Protein AF-A0A6A4Z793-F1 (afdb_monomer_lite)

Sequence (140 aa):
MQPTTPTNDPFVAIPATPRELNAVQHHKPLITRFRLVAAVLAICGVACVTVGAILFAQHQAKPDTKSIVSNIQQASALKVTFTALRSTMQLNGKSQATVYIVPRVSDLEEDAGSALTFDAILTQPGNDVTETYVLLNNRA

Structure (mmCIF, N/CA/C/O backbone):
data_AF-A0A6A4Z793-F1
#
_entry.id   AF-A0A6A4Z793-F1
#
loop_
_atom_site.group_PDB
_atom_site.id
_atom_site.type_symbol
_atom_site.label_atom_id
_atom_site.label_alt_id
_atom_site.label_comp_id
_atom_site.label_asym_id
_atom_site.label_entity_id
_atom_site.label_seq_id
_atom_site.pdbx_PDB_ins_code
_atom_site.Cartn_x
_ato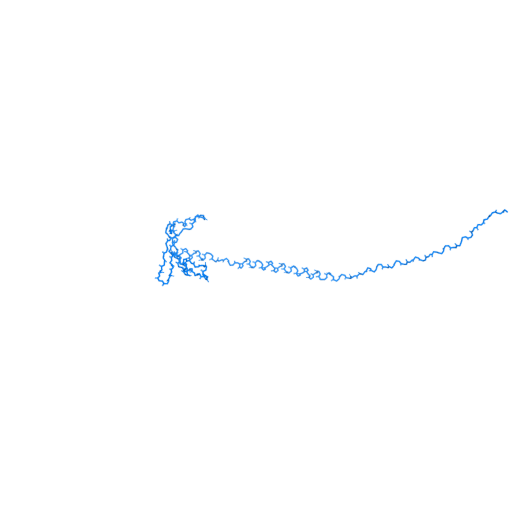m_site.Cartn_y
_atom_site.Cartn_z
_atom_site.occupancy
_atom_site.B_iso_or_equiv
_atom_site.auth_seq_id
_atom_site.auth_comp_id
_atom_site.auth_asym_id
_atom_site.auth_atom_id
_atom_site.pdbx_PDB_model_num
ATOM 1 N N . MET A 1 1 ? 32.002 50.263 -125.626 1.00 39.66 1 MET A N 1
ATOM 2 C CA . MET A 1 1 ? 31.728 48.864 -125.226 1.00 39.66 1 MET A CA 1
ATOM 3 C C . MET A 1 1 ? 32.754 48.534 -124.139 1.00 39.66 1 MET A C 1
ATOM 5 O O . MET A 1 1 ? 33.913 48.407 -124.489 1.00 39.66 1 MET A O 1
ATOM 9 N N . GLN A 1 2 ? 32.515 48.848 -122.857 1.00 42.47 2 GLN A N 1
ATOM 10 C CA . GLN A 1 2 ? 31.688 48.148 -121.843 1.00 42.47 2 GLN A CA 1
ATOM 11 C C . GLN A 1 2 ? 32.270 46.777 -121.443 1.00 42.47 2 GLN A C 1
ATOM 13 O O . GLN A 1 2 ? 32.615 46.039 -122.361 1.00 42.47 2 GLN A O 1
ATOM 18 N N . PRO A 1 3 ? 32.175 46.314 -120.175 1.00 48.62 3 PRO A N 1
ATOM 19 C CA . PRO A 1 3 ? 32.367 46.895 -118.824 1.00 48.62 3 PRO A CA 1
ATOM 20 C C . PRO A 1 3 ? 33.542 46.157 -118.107 1.00 48.62 3 PRO A C 1
ATOM 22 O O . PRO A 1 3 ? 34.161 45.295 -118.710 1.00 48.62 3 PRO A O 1
ATOM 25 N N . THR A 1 4 ? 34.023 46.492 -116.908 1.00 51.78 4 THR A N 1
ATOM 26 C CA . THR A 1 4 ? 33.578 46.101 -115.541 1.00 51.78 4 THR A CA 1
ATOM 27 C C . THR A 1 4 ? 34.736 46.552 -114.615 1.00 51.78 4 THR A C 1
ATOM 29 O O . THR A 1 4 ? 35.873 46.626 -115.068 1.00 51.78 4 THR A O 1
ATOM 32 N N . THR A 1 5 ? 34.590 46.935 -113.351 1.00 56.88 5 THR A N 1
ATOM 33 C CA . THR A 1 5 ? 34.182 46.119 -112.196 1.00 56.88 5 THR A CA 1
ATOM 34 C C . THR A 1 5 ? 34.190 47.071 -110.983 1.00 56.88 5 THR A C 1
ATOM 36 O O . THR A 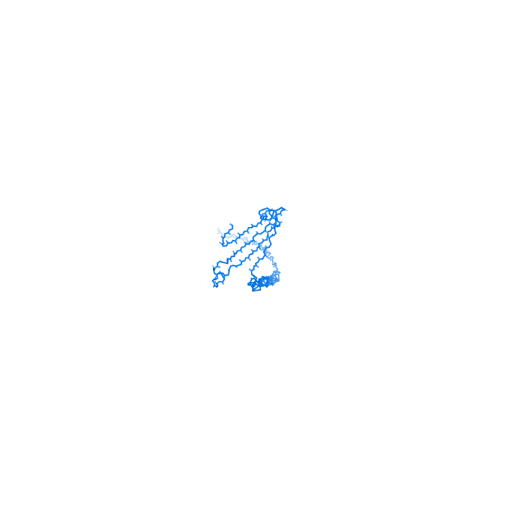1 5 ? 35.100 47.897 -110.899 1.00 56.88 5 THR A O 1
ATOM 39 N N . PRO A 1 6 ? 33.223 47.006 -110.052 1.00 56.97 6 PRO A N 1
ATOM 40 C CA . PRO A 1 6 ? 33.219 47.856 -108.861 1.00 56.97 6 PRO A CA 1
ATOM 41 C C . PRO A 1 6 ? 34.373 47.486 -107.916 1.00 56.97 6 PRO A C 1
ATOM 43 O O . PRO A 1 6 ? 34.493 46.335 -107.494 1.00 56.97 6 PRO A O 1
ATOM 46 N N . THR A 1 7 ? 35.219 48.462 -107.579 1.00 55.06 7 THR A N 1
ATOM 47 C CA . THR A 1 7 ? 36.200 48.346 -106.492 1.00 55.06 7 THR A CA 1
ATOM 48 C C . THR A 1 7 ? 35.433 48.332 -105.176 1.00 55.06 7 THR A C 1
ATOM 50 O O . THR A 1 7 ? 34.942 49.361 -104.725 1.00 55.06 7 THR A O 1
ATOM 53 N N . ASN A 1 8 ? 35.275 47.136 -104.610 1.00 62.38 8 ASN A N 1
ATOM 54 C CA . ASN A 1 8 ? 34.730 46.928 -103.274 1.00 62.38 8 ASN A CA 1
ATOM 55 C C . ASN A 1 8 ? 35.657 47.581 -102.242 1.00 62.38 8 ASN A C 1
ATOM 57 O O . ASN A 1 8 ? 36.818 47.185 -102.120 1.00 62.38 8 ASN A O 1
ATOM 61 N N . ASP A 1 9 ? 35.133 48.554 -101.499 1.00 63.03 9 ASP A N 1
ATOM 62 C CA . ASP A 1 9 ? 35.788 49.096 -100.312 1.00 63.03 9 ASP A CA 1
ATOM 63 C C . ASP A 1 9 ? 36.050 47.973 -99.291 1.00 63.03 9 ASP A C 1
ATOM 65 O O . ASP A 1 9 ? 35.220 47.067 -99.131 1.00 63.03 9 ASP A O 1
ATOM 69 N N . PRO A 1 10 ? 37.201 47.987 -98.595 1.00 65.69 10 PRO A N 1
ATOM 70 C CA . PRO A 1 10 ? 37.542 46.940 -97.648 1.00 65.69 10 PRO A CA 1
ATOM 71 C C . PRO A 1 10 ? 36.546 46.926 -96.485 1.00 65.69 10 PRO A C 1
ATOM 73 O O . PRO A 1 10 ? 36.369 47.914 -95.773 1.00 65.69 10 PRO A O 1
ATOM 76 N N . PHE A 1 11 ? 35.924 45.765 -96.274 1.00 57.72 11 PHE A N 1
ATOM 77 C CA . PHE A 1 11 ? 35.137 45.447 -95.089 1.00 57.72 11 PHE A CA 1
ATOM 78 C C . PHE A 1 11 ? 36.001 45.656 -93.836 1.00 57.72 11 PHE A C 1
ATOM 80 O O . PHE A 1 11 ? 36.879 44.851 -93.521 1.00 57.72 11 PHE A O 1
ATOM 87 N N . VAL A 1 12 ? 35.767 46.761 -93.126 1.00 59.91 12 VAL A N 1
ATOM 88 C CA . VAL A 1 12 ? 36.373 47.023 -91.820 1.00 59.91 12 VAL A CA 1
ATOM 89 C C . VAL A 1 12 ? 35.658 46.136 -90.807 1.00 59.91 12 VAL A C 1
ATOM 91 O O . VAL A 1 12 ? 34.533 46.414 -90.393 1.00 59.91 12 VAL A O 1
ATOM 94 N N . ALA A 1 13 ? 36.308 45.036 -90.431 1.00 60.97 13 ALA A N 1
ATOM 95 C CA . ALA A 1 13 ? 35.844 44.181 -89.352 1.00 60.97 13 ALA A CA 1
ATOM 96 C C . ALA A 1 13 ? 35.790 44.995 -88.048 1.00 60.97 13 ALA A C 1
ATOM 98 O O . ALA A 1 13 ? 36.805 45.496 -87.563 1.00 60.97 13 ALA A O 1
ATOM 99 N N . ILE A 1 14 ? 34.588 45.135 -87.493 1.00 60.88 14 ILE A N 1
ATOM 100 C CA . ILE A 1 14 ? 34.357 45.734 -86.178 1.00 60.88 14 ILE A CA 1
ATOM 101 C C . ILE A 1 14 ? 35.079 44.857 -85.137 1.00 60.88 14 ILE A C 1
ATOM 103 O O . ILE A 1 14 ? 34.911 43.633 -85.173 1.00 60.88 14 ILE A O 1
ATOM 107 N N . PRO A 1 15 ? 35.892 45.428 -84.226 1.00 67.44 15 PRO A N 1
ATOM 108 C CA . PRO A 1 15 ? 36.623 44.645 -83.238 1.00 67.44 15 PRO A CA 1
ATOM 109 C C . PRO A 1 15 ? 35.647 43.882 -82.342 1.00 67.44 15 PRO A C 1
ATOM 111 O O . PRO A 1 15 ? 34.715 44.456 -81.777 1.00 67.44 15 PRO A O 1
ATOM 114 N N . ALA A 1 16 ? 35.870 42.573 -82.217 1.00 57.50 16 ALA A N 1
ATOM 115 C CA . ALA A 1 16 ? 35.118 41.719 -81.314 1.00 57.50 16 ALA A CA 1
ATOM 116 C C . ALA A 1 16 ? 35.246 42.261 -79.883 1.00 57.50 16 ALA A C 1
ATOM 118 O O . ALA A 1 16 ? 36.338 42.293 -79.315 1.00 57.50 16 ALA A O 1
ATOM 119 N N . THR A 1 17 ? 34.126 42.691 -79.304 1.00 58.38 17 THR A N 1
ATOM 120 C CA . THR A 1 17 ? 34.024 43.021 -77.881 1.00 58.38 17 THR A CA 1
ATOM 121 C C . THR A 1 17 ? 34.552 41.843 -77.056 1.00 58.38 17 THR A C 1
ATOM 123 O O . THR A 1 17 ? 34.037 40.728 -77.224 1.00 58.38 17 THR A O 1
ATOM 126 N N . PRO A 1 18 ? 35.548 42.041 -76.172 1.00 54.38 18 PRO A N 1
ATOM 127 C CA . PRO A 1 18 ? 35.958 40.996 -75.255 1.00 54.38 18 PRO A CA 1
ATOM 128 C C . PRO A 1 18 ? 34.762 40.662 -74.366 1.00 54.38 18 PRO A C 1
ATOM 130 O O . PRO A 1 18 ? 34.146 41.549 -73.777 1.00 54.38 18 PRO A O 1
ATOM 133 N N . ARG A 1 19 ? 34.403 39.376 -74.305 1.00 48.78 19 ARG A N 1
ATOM 134 C CA . ARG A 1 19 ? 33.480 38.863 -73.294 1.00 48.78 19 ARG A CA 1
ATOM 135 C C . ARG A 1 19 ? 34.085 39.202 -71.939 1.00 48.78 19 ARG A C 1
ATOM 137 O O . ARG A 1 19 ? 35.063 38.568 -71.549 1.00 48.78 19 ARG A O 1
ATOM 144 N N . GLU A 1 20 ? 33.513 40.196 -71.265 1.00 48.84 20 GLU A N 1
ATOM 145 C CA . GLU A 1 20 ? 33.741 40.433 -69.846 1.00 48.84 20 GLU A CA 1
ATOM 146 C C . GLU A 1 20 ? 33.613 39.084 -69.141 1.00 48.84 20 GLU A C 1
ATOM 148 O O . GLU A 1 20 ? 32.587 38.395 -69.203 1.00 48.84 20 GLU A O 1
ATOM 153 N N . LEU A 1 21 ? 34.753 38.675 -68.595 1.00 50.31 21 LEU A N 1
ATOM 154 C CA . LEU A 1 21 ? 34.946 37.515 -67.758 1.00 50.31 21 LEU A CA 1
ATOM 155 C C . LEU A 1 21 ? 33.768 37.445 -66.787 1.00 50.31 21 LEU A C 1
ATOM 157 O O . LEU A 1 21 ? 33.563 38.360 -65.992 1.00 50.31 21 LEU A O 1
ATOM 161 N N . ASN A 1 22 ? 33.032 36.332 -66.796 1.00 49.53 22 ASN A N 1
ATOM 162 C CA . ASN A 1 22 ? 32.339 35.912 -65.590 1.00 49.53 22 ASN A CA 1
ATOM 163 C C . ASN A 1 22 ? 33.387 35.956 -64.476 1.00 49.53 22 ASN A C 1
ATOM 165 O O . ASN A 1 22 ? 34.294 35.121 -64.449 1.00 49.53 22 ASN A O 1
ATOM 169 N N . ALA A 1 23 ? 33.298 36.954 -63.600 1.00 52.06 23 ALA A N 1
ATOM 170 C CA . ALA A 1 23 ? 34.018 36.966 -62.348 1.00 52.06 23 ALA A CA 1
ATOM 171 C C . ALA A 1 23 ? 33.447 35.801 -61.538 1.00 52.06 23 ALA A C 1
ATOM 173 O O . ALA A 1 23 ? 32.526 35.953 -60.740 1.00 52.06 23 ALA A O 1
ATOM 174 N N . VAL A 1 24 ? 33.952 34.594 -61.803 1.00 52.09 24 VAL A N 1
ATOM 175 C CA . VAL A 1 24 ? 33.769 33.457 -60.919 1.00 52.09 24 VAL A CA 1
ATOM 176 C C . VAL A 1 24 ? 34.509 33.853 -59.660 1.00 52.09 24 VAL A C 1
ATOM 178 O O . VAL A 1 24 ? 35.729 33.729 -59.555 1.00 52.09 24 VAL A O 1
ATOM 181 N N . GLN A 1 25 ? 33.747 34.402 -58.727 1.00 52.66 25 GLN A N 1
ATOM 182 C CA . GLN A 1 25 ? 34.160 34.694 -57.375 1.00 52.66 25 GLN A CA 1
ATOM 183 C C . GLN A 1 25 ? 34.585 33.360 -56.757 1.00 52.66 25 GLN A C 1
ATOM 185 O O . GLN A 1 25 ? 33.775 32.593 -56.240 1.00 52.66 25 GLN A O 1
ATOM 190 N N . HIS A 1 26 ? 35.869 33.026 -56.887 1.00 45.84 26 HIS A N 1
ATOM 191 C CA . HIS A 1 26 ? 36.463 31.861 -56.252 1.00 45.84 26 HIS A CA 1
ATOM 192 C C . HIS A 1 26 ? 36.596 32.182 -54.763 1.00 45.84 26 HIS A C 1
ATOM 194 O O . HIS A 1 26 ? 37.657 32.553 -54.260 1.00 45.84 26 HIS A O 1
ATOM 200 N N . HIS A 1 27 ? 35.487 32.069 -54.033 1.00 49.97 27 HIS A N 1
ATOM 201 C CA . HIS A 1 27 ? 35.553 31.959 -52.58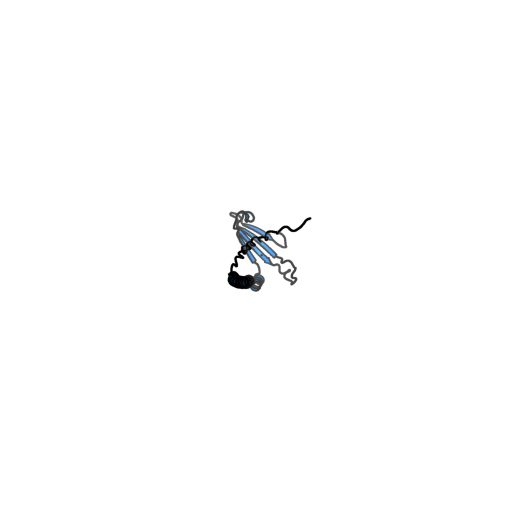9 1.00 49.97 27 HIS A CA 1
ATOM 202 C C . HIS A 1 27 ? 36.304 30.666 -52.273 1.00 49.97 27 HIS A C 1
ATOM 204 O O . HIS A 1 27 ? 35.769 29.565 -52.391 1.00 49.97 27 HIS A O 1
ATOM 210 N N . LYS A 1 28 ? 37.581 30.810 -51.899 1.00 53.16 28 LYS A N 1
ATOM 211 C CA . LYS A 1 28 ? 38.385 29.746 -51.290 1.00 53.16 28 LYS A CA 1
ATOM 212 C C . LYS A 1 28 ? 37.520 29.030 -50.242 1.00 53.16 28 LYS A C 1
ATOM 214 O O . LYS A 1 28 ? 37.018 29.704 -49.339 1.00 53.16 28 LYS A O 1
ATOM 219 N N . PRO A 1 29 ? 37.341 27.699 -50.305 1.00 52.12 29 PRO A N 1
ATOM 220 C CA . PRO A 1 29 ? 36.493 27.014 -49.348 1.00 52.12 29 PRO A CA 1
ATOM 221 C C . PRO A 1 29 ? 37.225 26.937 -48.004 1.00 52.12 29 PRO A C 1
ATOM 223 O O . PRO A 1 29 ? 37.950 25.990 -47.720 1.00 52.12 29 PRO A O 1
ATOM 226 N N . LEU A 1 30 ? 36.989 27.916 -47.129 1.00 56.44 30 LEU A N 1
ATOM 227 C CA . LEU A 1 30 ? 37.341 27.853 -45.700 1.00 56.44 30 LEU A CA 1
ATOM 228 C C . LEU A 1 30 ? 36.529 26.770 -44.943 1.00 56.44 30 LEU A C 1
ATOM 230 O O . LEU A 1 30 ? 36.723 26.534 -43.754 1.00 56.44 30 LEU A O 1
ATOM 234 N N . ILE A 1 31 ? 35.636 26.078 -45.656 1.00 57.72 31 ILE A N 1
ATOM 235 C CA . ILE A 1 31 ? 34.610 25.153 -45.168 1.00 57.72 31 ILE A CA 1
ATOM 236 C C . ILE A 1 31 ? 35.191 23.778 -44.781 1.00 57.72 31 ILE A C 1
ATOM 238 O O . ILE A 1 31 ? 34.551 23.018 -44.062 1.00 57.72 31 ILE A O 1
ATOM 242 N N . THR A 1 32 ? 36.408 23.429 -45.207 1.00 63.44 32 THR A N 1
ATOM 243 C CA . THR A 1 32 ? 37.005 22.107 -44.925 1.00 63.44 32 THR A CA 1
ATOM 244 C C . THR A 1 32 ? 37.414 21.936 -43.466 1.00 63.44 32 THR A C 1
ATOM 246 O O . THR A 1 32 ? 37.134 20.898 -42.872 1.00 63.44 32 THR A O 1
ATOM 249 N N . ARG A 1 33 ? 38.012 22.962 -42.849 1.00 67.81 33 ARG A N 1
ATOM 250 C CA . ARG A 1 33 ? 38.425 22.900 -41.435 1.00 67.81 33 ARG A CA 1
ATOM 251 C C . ARG A 1 33 ? 37.227 22.946 -40.492 1.00 67.81 33 ARG A C 1
ATOM 253 O O . ARG A 1 33 ? 37.183 22.193 -39.526 1.00 67.81 33 ARG A O 1
ATOM 260 N N . PHE A 1 34 ? 36.226 23.763 -40.818 1.00 75.06 34 PHE A N 1
ATOM 261 C CA . PHE A 1 34 ? 34.994 23.856 -40.035 1.00 75.06 34 PHE A CA 1
ATOM 262 C C . PHE A 1 34 ? 34.181 22.556 -40.092 1.00 75.06 34 PHE A C 1
ATOM 264 O O . PHE A 1 34 ? 33.672 22.100 -39.073 1.00 75.06 34 PHE A O 1
ATOM 271 N N . ARG A 1 35 ? 34.130 21.901 -41.261 1.00 75.75 35 ARG A N 1
ATOM 272 C CA . ARG A 1 35 ? 33.520 20.571 -41.414 1.00 75.75 35 ARG A CA 1
ATOM 273 C C . ARG A 1 35 ? 34.239 19.491 -40.615 1.00 75.75 35 ARG A C 1
ATOM 275 O O . ARG A 1 35 ? 33.576 18.628 -40.055 1.00 75.75 35 ARG A O 1
ATOM 282 N N . LEU A 1 36 ? 35.567 19.551 -40.531 1.00 82.00 36 LEU A N 1
ATOM 283 C CA . LEU A 1 36 ? 36.353 18.582 -39.768 1.00 82.00 36 LEU A CA 1
ATOM 284 C C . LEU A 1 36 ? 36.129 18.746 -38.257 1.00 82.00 36 LEU A C 1
ATOM 286 O O . LEU A 1 36 ? 35.884 17.763 -37.567 1.00 82.00 36 LEU A O 1
ATOM 290 N N . VAL A 1 37 ? 36.102 19.986 -37.757 1.00 83.38 37 VAL A N 1
ATOM 291 C CA . VAL A 1 37 ? 35.764 20.276 -36.351 1.00 83.38 37 VAL A CA 1
ATOM 292 C C . VAL A 1 37 ? 34.327 19.860 -36.027 1.00 83.38 37 VAL A C 1
ATOM 294 O O . VAL A 1 37 ? 34.091 19.219 -35.006 1.00 83.38 37 VAL A O 1
ATOM 297 N N . ALA A 1 38 ? 33.372 20.156 -36.914 1.00 82.75 38 ALA A N 1
ATOM 298 C CA . ALA A 1 38 ? 31.982 19.741 -36.742 1.00 82.75 38 ALA A CA 1
ATOM 299 C C . ALA A 1 38 ? 31.830 18.210 -36.726 1.00 82.75 38 ALA A C 1
ATOM 301 O O . ALA A 1 38 ? 31.077 17.683 -35.912 1.00 82.75 38 ALA A O 1
ATOM 302 N N . ALA A 1 39 ? 32.578 17.488 -37.568 1.00 83.12 39 ALA A N 1
ATOM 303 C CA . ALA A 1 39 ? 32.580 16.027 -37.574 1.00 83.12 39 ALA A CA 1
ATOM 304 C C . ALA A 1 39 ? 33.143 15.445 -36.267 1.00 83.12 39 ALA A C 1
ATOM 306 O O . ALA A 1 39 ? 32.551 14.531 -35.698 1.00 83.12 39 ALA A O 1
ATOM 307 N N . VAL A 1 40 ? 34.242 16.004 -35.750 1.00 89.12 40 VAL A N 1
ATOM 308 C CA . VAL A 1 40 ? 34.831 15.571 -34.470 1.00 89.12 40 VAL A CA 1
ATOM 309 C C . VAL A 1 40 ? 33.874 15.831 -33.304 1.00 89.12 40 VAL A C 1
ATOM 311 O O . VAL A 1 40 ? 33.678 14.950 -32.467 1.00 89.12 40 VAL A O 1
ATOM 314 N N . LEU A 1 41 ? 33.227 17.000 -33.266 1.00 87.69 41 LEU A N 1
ATOM 315 C CA . LEU A 1 41 ? 32.229 17.323 -32.242 1.00 87.69 41 LEU A CA 1
ATOM 316 C C . LEU A 1 41 ? 31.001 16.416 -32.323 1.00 87.69 41 LEU A C 1
ATOM 318 O O . LEU A 1 41 ? 30.503 15.988 -31.286 1.00 87.69 41 LEU A O 1
ATOM 322 N N . ALA A 1 42 ? 30.540 16.080 -33.529 1.00 88.81 42 ALA A N 1
ATOM 323 C CA . ALA A 1 42 ? 29.429 15.154 -33.713 1.00 88.81 42 ALA A CA 1
ATOM 324 C C . ALA A 1 42 ? 29.770 13.751 -33.184 1.00 88.81 42 ALA A C 1
ATOM 326 O O . ALA A 1 42 ? 28.977 13.167 -32.450 1.00 88.81 42 ALA A O 1
ATOM 327 N N . ILE A 1 43 ? 30.966 13.234 -33.484 1.00 90.19 43 ILE A N 1
ATOM 328 C CA . ILE A 1 43 ? 31.423 11.922 -32.993 1.00 90.19 43 ILE A CA 1
ATOM 329 C C . ILE A 1 43 ? 31.559 11.928 -31.464 1.00 90.19 43 ILE A C 1
ATOM 331 O O . ILE A 1 43 ? 31.096 11.001 -30.801 1.00 90.19 43 ILE A O 1
ATOM 335 N N . CYS A 1 44 ? 32.141 12.988 -30.899 1.00 90.62 44 CYS A N 1
ATOM 336 C CA . CYS A 1 44 ? 32.259 13.155 -29.451 1.00 90.62 44 CYS A CA 1
ATOM 337 C C . CYS A 1 44 ? 30.878 13.223 -28.779 1.00 90.62 44 CYS A C 1
ATOM 339 O O . CYS A 1 44 ? 30.631 12.534 -27.794 1.00 90.62 44 CYS A O 1
ATOM 341 N N . GLY A 1 45 ? 29.944 13.982 -29.358 1.00 89.50 45 GLY A N 1
ATOM 342 C CA . GLY A 1 45 ? 28.568 14.073 -28.878 1.00 89.50 45 GLY A CA 1
ATOM 343 C C . GLY A 1 45 ? 27.866 12.716 -28.862 1.00 89.50 45 GLY A C 1
ATOM 344 O O . GLY A 1 45 ? 27.268 12.353 -27.852 1.00 89.50 45 GLY A O 1
ATOM 345 N N . VAL A 1 46 ? 27.998 11.928 -29.935 1.00 91.12 46 VAL A N 1
ATOM 346 C CA . VAL A 1 46 ? 27.435 10.570 -29.997 1.00 91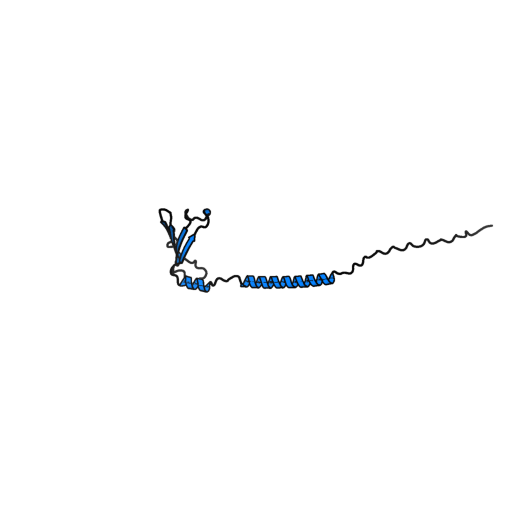.12 46 VAL A CA 1
ATOM 347 C C . VAL A 1 46 ? 28.045 9.675 -28.917 1.00 91.12 46 VAL A C 1
ATOM 349 O O . VAL A 1 46 ? 27.300 8.992 -28.222 1.00 91.12 46 VAL A O 1
ATOM 352 N N . ALA A 1 47 ? 29.365 9.716 -28.715 1.00 91.06 47 ALA A N 1
ATOM 353 C CA . ALA A 1 47 ? 30.034 8.929 -27.678 1.00 91.06 47 ALA A CA 1
ATOM 354 C C . ALA A 1 47 ? 29.583 9.311 -26.254 1.00 91.06 47 ALA A C 1
ATOM 356 O O . ALA A 1 47 ? 29.336 8.444 -25.420 1.00 91.06 47 ALA A O 1
ATOM 357 N N . CYS A 1 48 ? 29.421 10.604 -25.970 1.00 89.81 48 CYS A N 1
ATOM 358 C CA . CYS A 1 48 ? 28.941 11.066 -24.668 1.00 89.81 48 CYS A CA 1
ATOM 359 C C . CYS A 1 48 ? 27.487 10.650 -24.409 1.00 89.81 48 CYS A C 1
ATOM 361 O O . CYS A 1 48 ? 27.156 10.233 -23.299 1.00 89.81 48 CYS A O 1
ATOM 363 N N . VAL A 1 49 ? 26.621 10.723 -25.426 1.00 90.56 49 VAL A N 1
ATOM 364 C CA . VAL A 1 49 ? 25.217 10.302 -25.310 1.00 90.56 49 VAL A CA 1
ATOM 365 C C . VAL A 1 49 ? 25.110 8.791 -25.114 1.00 90.56 49 VAL A C 1
ATOM 367 O O . VAL A 1 49 ? 24.324 8.352 -24.279 1.00 90.56 49 VAL A O 1
ATOM 370 N N . THR A 1 50 ? 25.908 7.984 -25.820 1.00 86.69 50 THR A N 1
ATOM 371 C CA . THR A 1 50 ? 25.874 6.521 -25.664 1.00 86.69 50 THR A CA 1
ATOM 372 C C . THR A 1 50 ? 26.382 6.082 -24.296 1.00 86.69 50 THR A C 1
ATOM 374 O O . THR A 1 50 ? 25.714 5.292 -23.633 1.00 86.69 50 THR A O 1
ATOM 377 N N . VAL A 1 51 ? 27.505 6.630 -23.821 1.00 87.31 51 VAL A N 1
ATOM 378 C CA . VAL A 1 51 ? 28.026 6.331 -22.476 1.00 87.31 51 VAL A CA 1
ATOM 379 C C . VAL A 1 51 ? 27.054 6.814 -21.399 1.00 87.31 51 VAL A C 1
ATOM 381 O O . VAL A 1 51 ? 26.746 6.062 -20.476 1.00 87.31 51 VAL A O 1
ATOM 384 N N . GLY A 1 52 ? 26.506 8.024 -21.541 1.00 83.44 52 GLY A N 1
ATOM 385 C CA . GLY A 1 52 ? 25.493 8.555 -20.631 1.00 83.44 52 GLY A CA 1
ATOM 386 C C . GLY A 1 52 ? 24.237 7.683 -20.574 1.00 83.44 52 GLY A C 1
ATOM 387 O O . GLY A 1 52 ? 23.751 7.389 -19.485 1.00 83.44 52 GLY A O 1
ATOM 388 N N . ALA A 1 53 ? 23.751 7.200 -21.720 1.00 83.06 53 ALA A N 1
ATOM 389 C CA . ALA A 1 53 ? 22.599 6.303 -21.792 1.00 83.06 53 ALA A CA 1
ATOM 390 C C . ALA A 1 53 ? 22.880 4.935 -21.152 1.00 83.06 53 ALA A C 1
ATOM 392 O O . ALA A 1 53 ? 22.025 4.413 -20.439 1.00 83.06 53 ALA A O 1
ATOM 393 N N . ILE A 1 54 ? 24.075 4.369 -21.357 1.00 82.31 54 ILE A N 1
ATOM 394 C CA . ILE A 1 54 ? 24.481 3.102 -20.732 1.00 82.31 54 ILE A CA 1
ATOM 395 C C . ILE A 1 54 ? 24.542 3.259 -19.214 1.00 82.31 54 ILE A C 1
ATOM 397 O O . ILE A 1 54 ? 23.958 2.451 -18.497 1.00 82.31 54 ILE A O 1
ATOM 401 N N . LEU A 1 55 ? 25.196 4.311 -18.717 1.00 81.31 55 LEU A N 1
ATOM 402 C CA . LEU A 1 55 ? 25.281 4.570 -17.281 1.00 81.31 55 LEU A CA 1
ATOM 403 C C . LEU A 1 55 ? 23.899 4.838 -16.684 1.00 81.31 55 LEU A C 1
ATOM 405 O O . LEU A 1 55 ? 23.574 4.276 -15.646 1.00 81.31 55 LEU A O 1
ATOM 409 N N . PHE A 1 56 ? 23.044 5.612 -17.353 1.00 77.31 56 PHE A N 1
ATOM 410 C CA . PHE A 1 56 ? 21.675 5.847 -16.894 1.00 77.31 56 PHE A CA 1
ATOM 411 C C . PHE A 1 56 ? 20.842 4.556 -16.862 1.00 77.31 56 PHE A C 1
ATOM 413 O O . PHE A 1 56 ? 20.103 4.317 -15.910 1.00 77.31 56 PHE A O 1
ATOM 420 N N . ALA A 1 57 ? 21.000 3.680 -17.858 1.00 70.44 57 ALA A N 1
ATOM 421 C CA . ALA A 1 57 ? 20.350 2.372 -17.880 1.00 70.44 57 ALA A CA 1
ATOM 422 C C . ALA A 1 57 ? 20.879 1.425 -16.785 1.00 70.44 57 ALA A C 1
ATOM 424 O O . ALA A 1 57 ? 20.111 0.634 -16.244 1.00 70.44 57 ALA A O 1
ATOM 425 N N . GLN A 1 58 ? 22.167 1.509 -16.436 1.00 66.38 58 GLN A N 1
ATOM 426 C CA . GLN A 1 58 ? 22.795 0.709 -15.374 1.00 66.38 58 GLN A CA 1
ATOM 427 C C . GLN A 1 58 ? 22.467 1.239 -13.967 1.00 66.38 58 GLN A C 1
ATOM 429 O O . GLN A 1 58 ? 22.337 0.455 -13.031 1.00 66.38 58 GLN A O 1
ATOM 434 N N . HIS A 1 59 ? 22.305 2.558 -13.823 1.00 59.12 59 HIS A N 1
ATOM 435 C CA . HIS A 1 59 ? 21.924 3.242 -12.584 1.00 59.12 59 HIS A CA 1
ATOM 436 C C . HIS A 1 59 ? 20.415 3.313 -12.356 1.00 59.12 59 HIS A C 1
ATOM 438 O O . HIS A 1 59 ? 19.987 3.874 -11.345 1.00 59.12 59 HIS A O 1
ATOM 444 N N . GLN A 1 60 ? 19.597 2.719 -13.232 1.00 53.47 60 GLN A N 1
ATOM 445 C CA . GLN A 1 60 ? 18.257 2.327 -12.824 1.00 53.47 60 GLN A CA 1
ATOM 446 C C . GLN A 1 60 ? 18.434 1.310 -11.707 1.00 53.47 60 GLN A C 1
ATOM 448 O O . GLN A 1 60 ? 18.719 0.141 -11.962 1.00 53.47 60 GLN A O 1
ATOM 453 N N . ALA A 1 61 ? 18.375 1.808 -10.471 1.00 55.59 61 ALA A N 1
ATOM 454 C CA . ALA A 1 61 ? 18.454 1.025 -9.264 1.00 55.59 61 ALA A CA 1
ATOM 455 C C . ALA A 1 61 ? 17.485 -0.136 -9.438 1.00 55.59 61 ALA A C 1
ATOM 457 O O . ALA A 1 61 ? 16.273 0.041 -9.344 1.00 55.59 61 ALA A O 1
ATOM 458 N N . LYS A 1 62 ? 18.015 -1.323 -9.743 1.00 53.41 62 LYS A N 1
ATOM 459 C CA . LYS A 1 62 ? 17.285 -2.545 -9.466 1.00 53.41 62 LYS A CA 1
ATOM 460 C C . LYS A 1 62 ? 17.051 -2.445 -7.965 1.00 53.41 62 LYS A C 1
ATOM 462 O O . LYS A 1 62 ? 18.051 -2.441 -7.239 1.00 53.41 62 LYS A O 1
ATOM 467 N N . PRO A 1 63 ? 15.804 -2.261 -7.488 1.00 53.59 63 PRO A N 1
ATOM 468 C CA . PRO A 1 63 ? 15.574 -2.430 -6.069 1.00 53.59 63 PRO A CA 1
ATOM 469 C C . PRO A 1 63 ? 16.163 -3.797 -5.733 1.00 53.59 63 PRO A C 1
ATOM 471 O O . PRO A 1 63 ? 16.091 -4.719 -6.550 1.00 53.59 63 PRO A O 1
ATOM 474 N N . ASP A 1 64 ? 16.852 -3.900 -4.607 1.00 51.31 64 ASP A N 1
ATOM 475 C CA . ASP A 1 64 ? 17.377 -5.169 -4.125 1.00 51.31 64 ASP A CA 1
ATOM 476 C C . ASP A 1 64 ? 16.181 -6.062 -3.749 1.00 51.31 64 ASP A C 1
ATOM 478 O O . ASP A 1 64 ? 15.798 -6.212 -2.591 1.00 51.31 64 ASP A O 1
ATOM 482 N N . THR A 1 65 ? 15.486 -6.573 -4.768 1.00 50.84 65 THR A N 1
ATOM 483 C CA . THR A 1 65 ? 14.218 -7.285 -4.643 1.00 50.84 65 THR A CA 1
ATOM 484 C C . THR A 1 65 ? 14.445 -8.589 -3.899 1.00 50.84 65 THR A C 1
ATOM 486 O O . THR A 1 65 ? 13.553 -9.044 -3.196 1.00 50.84 65 THR A O 1
ATOM 489 N N . LYS A 1 66 ? 15.655 -9.165 -3.975 1.00 51.09 66 LYS A N 1
ATOM 490 C CA . LYS A 1 66 ? 16.015 -10.347 -3.185 1.00 51.09 66 LYS A CA 1
ATOM 491 C C . LYS A 1 66 ? 15.980 -10.054 -1.685 1.00 51.09 66 LYS A C 1
ATOM 493 O O . LYS A 1 66 ? 15.409 -10.851 -0.951 1.00 51.09 66 LYS A O 1
ATOM 498 N N . SER A 1 67 ? 16.517 -8.911 -1.256 1.00 53.31 67 SER A N 1
ATOM 499 C CA . SER A 1 67 ? 16.486 -8.464 0.144 1.00 53.31 67 SER A CA 1
ATOM 500 C C . SER A 1 67 ? 15.070 -8.124 0.633 1.00 53.31 67 SER A C 1
ATOM 502 O O . SER A 1 67 ? 14.690 -8.454 1.759 1.00 53.31 67 SER A O 1
ATOM 504 N N . ILE A 1 68 ? 14.246 -7.506 -0.221 1.00 53.53 68 ILE A N 1
ATOM 505 C CA . ILE A 1 68 ? 12.860 -7.157 0.133 1.00 53.53 68 ILE A CA 1
ATOM 506 C C . ILE A 1 68 ? 11.994 -8.416 0.248 1.00 53.53 68 ILE A C 1
ATOM 508 O O . ILE A 1 68 ? 11.256 -8.563 1.219 1.00 53.53 68 ILE A O 1
ATOM 512 N N . VAL A 1 69 ? 12.108 -9.346 -0.703 1.00 56.62 69 VAL A N 1
ATOM 513 C CA . VAL A 1 69 ? 11.329 -10.589 -0.693 1.00 56.62 69 VAL A CA 1
ATOM 514 C C . VAL A 1 69 ? 11.747 -11.483 0.475 1.00 56.62 69 VAL A C 1
ATOM 516 O O . VAL A 1 69 ? 10.866 -12.006 1.143 1.00 56.62 69 VAL A O 1
ATOM 519 N N . SER A 1 70 ? 13.041 -11.603 0.805 1.00 56.28 70 SER A N 1
ATOM 520 C CA . SER A 1 70 ? 13.468 -12.415 1.958 1.00 56.28 70 SER A CA 1
ATOM 521 C C . SER A 1 70 ? 12.993 -11.848 3.299 1.00 56.28 70 SER A C 1
ATOM 523 O O . SER A 1 70 ? 12.604 -12.610 4.180 1.00 56.28 70 SER A O 1
ATOM 525 N N . ASN A 1 71 ? 12.980 -10.519 3.458 1.00 53.81 71 ASN A N 1
ATOM 526 C CA . ASN A 1 71 ? 12.460 -9.877 4.670 1.00 53.81 71 ASN A CA 1
ATOM 527 C C . ASN A 1 71 ? 10.926 -9.953 4.759 1.00 53.81 71 ASN A C 1
ATOM 529 O O . ASN A 1 71 ? 10.387 -10.129 5.848 1.00 53.81 71 ASN A O 1
ATOM 533 N N . ILE A 1 72 ? 10.217 -9.874 3.628 1.00 56.81 72 ILE A N 1
ATOM 534 C CA . ILE A 1 72 ? 8.760 -10.068 3.572 1.00 56.81 72 ILE A CA 1
ATOM 535 C C . ILE A 1 72 ? 8.382 -11.535 3.819 1.00 56.81 72 ILE A C 1
ATOM 537 O O . ILE A 1 72 ? 7.402 -11.791 4.507 1.00 56.81 72 ILE A O 1
ATOM 541 N N . GLN A 1 73 ? 9.174 -12.496 3.339 1.00 54.97 73 GLN A N 1
ATOM 542 C CA . GLN A 1 73 ? 8.958 -13.927 3.585 1.00 54.97 73 GLN A CA 1
ATOM 543 C C . GLN A 1 73 ? 9.165 -14.325 5.056 1.00 54.97 73 GLN A C 1
ATOM 545 O O . GLN A 1 73 ? 8.597 -15.320 5.497 1.00 54.97 73 GLN A O 1
ATOM 550 N N . GLN A 1 74 ? 9.944 -13.558 5.828 1.00 56.03 74 GLN A N 1
ATOM 551 C CA . GLN A 1 74 ? 10.080 -13.741 7.280 1.00 56.03 74 GLN A CA 1
ATOM 552 C C . GLN A 1 74 ? 9.018 -12.984 8.093 1.00 56.03 74 GLN A C 1
ATOM 554 O O . GLN A 1 74 ? 8.842 -13.260 9.281 1.00 56.03 74 GLN A O 1
ATOM 559 N N . ALA A 1 75 ? 8.308 -12.032 7.483 1.00 59.47 75 ALA A N 1
ATOM 560 C CA . ALA A 1 75 ? 7.280 -11.253 8.153 1.00 59.47 75 ALA A CA 1
ATOM 561 C C . ALA A 1 75 ? 5.928 -11.976 8.065 1.00 59.47 75 ALA A C 1
ATOM 563 O O . ALA A 1 75 ? 5.345 -12.116 6.995 1.00 59.47 75 ALA A O 1
ATOM 564 N N . SER A 1 76 ? 5.389 -12.398 9.211 1.00 66.62 76 SER A N 1
ATOM 565 C CA . SER A 1 76 ? 4.069 -13.043 9.296 1.00 66.62 76 SER A CA 1
ATOM 566 C C . SER A 1 76 ? 2.901 -12.121 8.911 1.00 66.62 76 SER A C 1
ATOM 568 O O . SER A 1 76 ? 1.796 -12.603 8.672 1.00 66.62 76 SER A O 1
ATOM 570 N N . ALA A 1 77 ? 3.132 -10.806 8.844 1.00 77.88 77 ALA A N 1
ATOM 571 C CA . ALA A 1 77 ? 2.181 -9.808 8.369 1.00 77.88 77 ALA A CA 1
ATOM 572 C C . ALA A 1 77 ? 2.902 -8.518 7.936 1.00 77.88 77 ALA A C 1
ATOM 574 O O . ALA A 1 77 ? 3.946 -8.163 8.489 1.00 77.88 77 ALA A O 1
ATOM 575 N N . LEU A 1 78 ? 2.311 -7.771 7.001 1.00 87.00 78 LEU A N 1
ATOM 576 C CA . LEU A 1 78 ? 2.736 -6.419 6.633 1.00 87.00 78 LEU A CA 1
ATOM 577 C C . LEU A 1 78 ? 1.804 -5.380 7.252 1.00 87.00 78 LEU A C 1
ATOM 579 O O . LEU A 1 78 ? 0.590 -5.452 7.090 1.00 87.00 78 LEU A O 1
ATOM 583 N N . LYS A 1 79 ? 2.376 -4.360 7.896 1.00 91.50 79 LYS A N 1
ATOM 584 C CA . LYS A 1 79 ? 1.651 -3.150 8.297 1.00 91.50 79 LYS A CA 1
ATOM 585 C C . LYS A 1 79 ? 1.930 -2.040 7.289 1.00 91.50 79 LYS A C 1
ATOM 587 O O . LYS A 1 79 ? 3.074 -1.621 7.134 1.00 91.50 79 LYS A O 1
ATOM 592 N N . VAL A 1 80 ? 0.883 -1.533 6.653 1.00 91.81 80 VAL A N 1
ATOM 593 C CA . VAL A 1 80 ? 0.943 -0.429 5.692 1.00 91.81 80 VAL A CA 1
ATOM 594 C C . VAL A 1 80 ? 0.146 0.744 6.241 1.00 91.81 80 VAL A C 1
ATOM 596 O O . VAL A 1 80 ? -1.023 0.595 6.580 1.00 91.81 80 VAL A O 1
ATOM 599 N N . THR A 1 81 ? 0.757 1.923 6.313 1.00 94.00 81 THR A N 1
ATOM 600 C CA . THR A 1 81 ? 0.055 3.154 6.694 1.00 94.00 81 THR A CA 1
ATOM 601 C C . THR A 1 81 ? -0.088 4.049 5.473 1.00 94.00 81 THR A C 1
ATOM 603 O O . THR A 1 81 ? 0.902 4.462 4.874 1.00 94.00 81 THR A O 1
ATOM 606 N N . PHE A 1 82 ? -1.328 4.363 5.122 1.00 91.75 82 PHE A N 1
ATOM 607 C CA . PHE A 1 82 ? -1.678 5.321 4.088 1.00 91.75 82 PHE A CA 1
ATOM 608 C C . PHE A 1 82 ? -1.935 6.682 4.722 1.00 91.75 82 PHE A C 1
ATOM 610 O O . PHE A 1 82 ? -2.729 6.796 5.657 1.00 91.75 82 PHE A O 1
ATOM 617 N N . THR A 1 83 ? -1.307 7.710 4.156 1.00 94.62 83 THR A N 1
ATOM 618 C CA . THR A 1 83 ? -1.553 9.109 4.508 1.00 94.62 83 THR A CA 1
ATOM 619 C C . THR A 1 83 ? -1.931 9.869 3.244 1.00 94.62 83 THR A C 1
ATOM 621 O O . THR A 1 83 ? -1.119 10.031 2.333 1.00 94.62 83 THR A O 1
ATOM 624 N N . ALA A 1 84 ? -3.172 10.338 3.176 1.00 92.31 84 ALA A N 1
ATOM 625 C CA . ALA A 1 84 ? -3.662 11.165 2.090 1.00 92.31 84 ALA A CA 1
ATOM 626 C C . ALA A 1 84 ? -3.007 12.549 2.158 1.00 92.31 84 ALA A C 1
ATOM 628 O O . ALA A 1 84 ? -3.206 13.306 3.106 1.00 92.31 84 ALA A O 1
ATOM 629 N N . LEU A 1 85 ? -2.253 12.900 1.117 1.00 94.75 85 LEU A N 1
ATOM 630 C CA . LEU A 1 85 ? -1.588 14.204 1.012 1.00 94.75 85 LEU A CA 1
ATOM 631 C C . LEU A 1 85 ? -2.530 15.317 0.531 1.00 94.75 85 LEU A C 1
ATOM 633 O O . LEU A 1 85 ? -2.183 16.495 0.580 1.00 94.75 85 LEU A O 1
ATOM 637 N N . ARG A 1 86 ? -3.706 14.950 0.012 1.00 93.19 86 ARG A N 1
ATOM 638 C CA . ARG A 1 86 ? -4.712 15.866 -0.538 1.00 93.19 86 ARG A CA 1
ATOM 639 C C . ARG A 1 86 ? -6.103 15.442 -0.083 1.00 93.19 86 ARG A C 1
ATOM 641 O O . ARG A 1 86 ? -6.348 14.257 0.130 1.00 93.19 86 ARG A O 1
ATOM 648 N N . SER A 1 87 ? -7.028 16.397 0.003 1.00 90.44 87 SER A N 1
ATOM 649 C CA . SER A 1 87 ? -8.422 16.133 0.394 1.00 90.44 87 SER A CA 1
ATOM 650 C C . SER A 1 87 ? -9.130 15.146 -0.539 1.00 90.44 87 SER A C 1
ATOM 652 O O . SER A 1 87 ? -9.911 14.325 -0.078 1.00 90.44 87 SER A O 1
ATOM 654 N N . THR A 1 88 ? -8.797 15.155 -1.831 1.00 92.81 88 THR A N 1
ATOM 655 C CA . THR A 1 88 ? -9.358 14.233 -2.833 1.00 92.81 88 THR A CA 1
ATOM 656 C C . THR A 1 88 ? -8.838 12.797 -2.730 1.00 92.81 88 THR A C 1
ATOM 658 O O . THR A 1 88 ? -9.364 11.920 -3.402 1.00 92.81 88 THR A O 1
ATOM 661 N N . MET A 1 89 ? -7.802 12.547 -1.922 1.00 92.50 89 MET A N 1
ATOM 662 C CA . MET A 1 89 ? -7.216 11.216 -1.700 1.00 92.50 89 MET A CA 1
ATOM 663 C C . MET A 1 89 ? -7.690 10.579 -0.390 1.00 92.50 89 MET A C 1
ATOM 665 O O . MET A 1 89 ? -7.206 9.515 -0.013 1.00 92.50 89 MET A O 1
ATOM 669 N N . GLN A 1 90 ? -8.580 11.250 0.341 1.00 91.69 90 GLN A N 1
ATOM 670 C CA . GLN A 1 90 ? -9.094 10.727 1.596 1.00 91.69 90 GLN A CA 1
ATOM 671 C C . GLN A 1 90 ? -9.951 9.487 1.342 1.00 91.69 90 GLN A C 1
ATOM 673 O O . GLN A 1 90 ? -10.831 9.486 0.483 1.00 91.69 90 GLN A O 1
ATOM 678 N N . LEU A 1 91 ? -9.713 8.445 2.131 1.00 87.62 91 LEU A N 1
ATOM 679 C CA . LEU A 1 91 ? -10.503 7.218 2.122 1.00 87.62 91 LEU A CA 1
ATOM 680 C C . LEU A 1 91 ? -11.596 7.368 3.174 1.00 87.62 91 LEU A C 1
ATOM 682 O O . LEU A 1 91 ? -11.275 7.592 4.340 1.00 87.62 91 LEU A O 1
ATOM 686 N N . ASN A 1 92 ? -12.867 7.289 2.779 1.00 88.81 92 ASN A N 1
ATOM 687 C CA . ASN A 1 92 ? -14.012 7.501 3.678 1.00 88.81 92 ASN A CA 1
ATOM 688 C C . ASN A 1 92 ? -13.951 8.848 4.431 1.00 88.81 92 ASN A C 1
ATOM 690 O O . ASN A 1 92 ? -14.312 8.957 5.600 1.00 88.81 92 ASN A O 1
ATOM 694 N N . GLY A 1 93 ? -13.420 9.890 3.778 1.00 89.62 93 GLY A N 1
ATOM 695 C CA . GLY A 1 93 ? -13.220 11.203 4.405 1.00 89.62 93 GLY A CA 1
ATOM 696 C C . GLY A 1 93 ? -12.151 11.221 5.507 1.00 89.62 93 GLY A C 1
ATOM 697 O O . GLY A 1 93 ? -12.105 12.158 6.302 1.00 89.62 93 GLY A O 1
ATOM 698 N N . LYS A 1 94 ? -11.298 10.190 5.591 1.00 90.81 94 LYS A N 1
ATOM 699 C CA . LYS A 1 94 ? -10.158 10.123 6.513 1.00 90.81 94 LYS A CA 1
ATOM 700 C C . LYS A 1 94 ? -8.849 10.301 5.758 1.00 90.81 94 LYS A C 1
ATOM 702 O O . LYS A 1 94 ? -8.641 9.747 4.678 1.00 90.81 94 LYS A O 1
ATOM 707 N N . SER A 1 95 ? -7.939 11.067 6.355 1.00 92.12 95 SER A N 1
ATOM 708 C CA . SER A 1 95 ? -6.600 11.289 5.808 1.00 92.12 95 SER A CA 1
ATOM 709 C C . SER A 1 95 ? -5.609 10.189 6.172 1.00 92.12 95 SER A C 1
ATOM 711 O O . SER A 1 95 ? -4.559 10.113 5.546 1.00 92.12 95 SER A O 1
ATOM 713 N N . GLN A 1 96 ? -5.921 9.338 7.151 1.00 93.31 96 GLN A N 1
ATOM 714 C CA . GLN A 1 96 ? -5.078 8.214 7.541 1.00 93.31 96 GLN A CA 1
ATOM 715 C C . GLN A 1 96 ? -5.849 6.899 7.562 1.00 93.31 96 GLN A C 1
ATOM 717 O O . GLN A 1 96 ? -7.014 6.833 7.953 1.00 93.31 96 GLN A O 1
ATOM 722 N N . ALA A 1 97 ? -5.150 5.846 7.158 1.00 94.62 97 ALA A N 1
ATOM 723 C CA . ALA A 1 97 ? -5.615 4.472 7.175 1.00 94.62 97 ALA A CA 1
ATOM 724 C C . ALA A 1 97 ? -4.427 3.555 7.471 1.00 94.62 97 ALA A C 1
ATOM 726 O O . ALA A 1 97 ? -3.361 3.709 6.883 1.00 94.62 97 ALA A O 1
ATOM 727 N N . THR A 1 98 ? -4.595 2.594 8.371 1.00 95.75 98 THR A N 1
ATOM 728 C CA . THR A 1 98 ? -3.600 1.546 8.629 1.00 95.75 98 THR A CA 1
ATOM 729 C C . THR A 1 98 ? -4.166 0.217 8.168 1.00 95.75 98 THR A C 1
ATOM 731 O O . THR A 1 98 ? -5.263 -0.141 8.574 1.00 95.75 98 THR A O 1
ATOM 734 N N . VAL A 1 99 ? -3.431 -0.518 7.341 1.00 94.94 99 VAL A N 1
ATOM 735 C CA . VAL A 1 99 ? -3.805 -1.849 6.864 1.00 94.94 99 VAL A CA 1
ATOM 736 C C . VAL A 1 99 ? -2.799 -2.866 7.379 1.00 94.94 99 VAL A C 1
ATOM 738 O O . VAL A 1 99 ? -1.596 -2.710 7.182 1.00 94.94 99 VAL A O 1
ATOM 741 N N . TYR A 1 100 ? -3.293 -3.914 8.022 1.00 93.62 100 TYR A N 1
ATOM 742 C CA . TYR A 1 100 ? -2.532 -5.110 8.356 1.00 93.62 100 TYR A CA 1
ATOM 743 C C . TYR A 1 100 ? -2.863 -6.184 7.326 1.00 93.62 100 TYR A C 1
ATOM 745 O O . TYR A 1 100 ? -4.031 -6.517 7.181 1.00 93.62 100 TYR A O 1
ATOM 753 N N . ILE A 1 101 ? -1.866 -6.689 6.604 1.00 91.50 101 ILE A N 1
ATOM 754 C CA . ILE A 1 101 ? -2.007 -7.664 5.516 1.00 91.50 101 ILE A CA 1
ATOM 755 C C . ILE A 1 101 ? -1.325 -8.957 5.951 1.00 91.50 101 ILE A C 1
ATOM 757 O O . ILE A 1 101 ? -0.142 -8.944 6.289 1.00 91.50 101 ILE A O 1
ATOM 761 N N . VAL A 1 102 ? -2.057 -10.064 5.932 1.00 89.38 102 VAL A N 1
ATOM 762 C CA . VAL A 1 102 ? -1.577 -11.386 6.336 1.00 89.38 102 VAL A CA 1
ATOM 763 C C . VAL A 1 102 ? -1.643 -12.311 5.119 1.00 89.38 102 VAL A C 1
ATOM 765 O O . VAL A 1 102 ? -2.743 -12.581 4.633 1.00 89.38 102 VAL A O 1
ATOM 768 N N . PRO A 1 103 ? -0.504 -12.780 4.582 1.00 84.75 103 PRO A N 1
ATOM 769 C CA . PRO A 1 103 ? -0.510 -13.718 3.465 1.00 84.75 103 PRO A CA 1
ATOM 770 C C . PRO A 1 103 ? -1.090 -15.068 3.904 1.00 84.75 103 PRO A C 1
ATOM 772 O O . PRO A 1 103 ? -0.805 -15.544 5.006 1.00 84.75 103 PRO A O 1
ATOM 775 N N . ARG A 1 104 ? -1.886 -15.710 3.041 1.00 80.19 104 ARG A N 1
ATOM 776 C CA . ARG A 1 104 ? -2.389 -17.066 3.307 1.00 80.19 104 ARG A CA 1
ATOM 777 C C . ARG A 1 104 ? -1.387 -18.098 2.794 1.00 80.19 104 ARG A C 1
ATOM 779 O O . ARG A 1 104 ? -0.924 -18.031 1.661 1.00 80.19 104 ARG A O 1
ATOM 786 N N . VAL A 1 105 ? -1.052 -19.062 3.650 1.00 68.50 105 VAL A N 1
ATOM 787 C CA . VAL A 1 105 ? 0.029 -20.040 3.420 1.00 68.50 105 VAL A CA 1
ATOM 788 C C . VAL A 1 105 ? -0.294 -21.024 2.285 1.00 68.50 105 VAL A C 1
ATOM 790 O O . VAL A 1 105 ? 0.613 -21.596 1.695 1.00 68.50 105 VAL A O 1
ATOM 793 N N . SER A 1 106 ? -1.574 -21.199 1.945 1.00 59.44 106 SER A N 1
ATOM 794 C CA . SER A 1 106 ? -2.039 -22.175 0.951 1.00 59.44 106 SER A CA 1
ATOM 795 C C . SER A 1 106 ? -1.682 -21.847 -0.503 1.00 59.44 106 SER A C 1
ATOM 797 O O . SER A 1 106 ? -1.749 -22.746 -1.330 1.00 59.44 106 SER A O 1
ATOM 799 N N . ASP A 1 107 ? -1.289 -20.605 -0.814 1.00 54.62 107 ASP A N 1
ATOM 800 C CA . ASP A 1 107 ? -1.073 -20.147 -2.201 1.00 54.62 107 ASP A CA 1
ATOM 801 C C . ASP A 1 107 ? 0.394 -19.800 -2.509 1.00 54.62 107 ASP A C 1
ATOM 803 O O . ASP A 1 107 ? 0.692 -19.166 -3.519 1.00 54.62 107 ASP A O 1
ATOM 807 N N . LEU A 1 108 ? 1.323 -20.197 -1.632 1.00 55.53 108 LEU A N 1
ATOM 808 C CA . LEU A 1 108 ? 2.769 -20.021 -1.834 1.00 55.53 108 LEU A CA 1
ATOM 809 C C . LEU A 1 108 ? 3.422 -21.201 -2.581 1.00 55.53 108 LEU A C 1
ATOM 811 O O . LEU A 1 108 ? 4.638 -21.200 -2.776 1.00 55.53 108 LEU A O 1
ATOM 815 N N . GLU A 1 109 ? 2.632 -22.191 -3.002 1.00 55.09 109 GLU A N 1
ATOM 816 C CA . GLU A 1 109 ? 3.073 -23.306 -3.844 1.00 55.09 109 GLU A CA 1
ATOM 817 C C . GLU A 1 109 ? 3.358 -22.796 -5.267 1.00 55.09 109 GLU A C 1
ATOM 819 O O . GLU A 1 109 ? 2.440 -22.541 -6.040 1.00 55.09 109 GLU A O 1
ATOM 824 N N . GLU A 1 110 ? 4.649 -22.569 -5.529 1.00 53.50 110 GLU A N 1
ATOM 825 C CA . GLU A 1 110 ? 5.465 -22.705 -6.756 1.00 53.50 110 GLU A CA 1
ATOM 826 C C . GLU A 1 110 ? 4.845 -22.612 -8.168 1.00 53.50 110 GLU A C 1
ATOM 828 O O . GLU A 1 110 ? 5.475 -23.047 -9.127 1.00 53.50 110 GLU A O 1
ATOM 833 N N . ASP A 1 111 ? 3.679 -22.005 -8.361 1.00 51.62 111 ASP A N 1
ATOM 834 C CA . ASP A 1 111 ? 3.174 -21.699 -9.695 1.00 51.62 111 ASP A CA 1
ATOM 835 C C . ASP A 1 111 ? 3.209 -20.187 -9.899 1.00 51.62 111 ASP A C 1
ATOM 837 O O . ASP A 1 111 ? 2.475 -19.422 -9.271 1.00 51.62 111 ASP A O 1
ATOM 841 N N . ALA A 1 112 ? 4.087 -19.732 -10.795 1.00 52.16 112 ALA A N 1
ATOM 842 C CA . ALA A 1 112 ? 4.343 -18.323 -11.110 1.00 52.16 112 ALA A CA 1
ATOM 843 C C . ALA A 1 112 ? 3.124 -17.570 -11.704 1.00 52.16 112 ALA A C 1
ATOM 845 O O . ALA A 1 112 ? 3.262 -16.441 -12.179 1.00 52.16 112 ALA A O 1
ATOM 846 N N . GLY A 1 113 ? 1.941 -18.192 -11.684 1.00 52.28 113 GLY A N 1
ATOM 847 C CA . GLY A 1 113 ? 0.650 -17.638 -12.074 1.00 52.28 113 GLY A CA 1
ATOM 848 C C . GLY A 1 113 ? -0.454 -17.743 -11.011 1.00 52.28 113 GLY A C 1
ATOM 849 O O . GLY A 1 113 ? -1.558 -17.271 -11.282 1.00 52.28 113 GLY A O 1
ATOM 850 N N . SER A 1 114 ? -0.203 -18.320 -9.825 1.00 58.19 114 SER A N 1
ATOM 851 C CA . SER A 1 114 ? -1.208 -18.351 -8.753 1.00 58.19 114 SER A CA 1
ATOM 852 C C . SER A 1 114 ? -1.280 -16.985 -8.064 1.00 58.19 114 SER A C 1
ATOM 854 O O . SER A 1 114 ? -0.266 -16.407 -7.667 1.00 58.19 114 SER A O 1
ATOM 856 N N . ALA A 1 115 ? -2.477 -16.405 -7.987 1.00 65.12 115 ALA A N 1
ATOM 857 C CA . ALA A 1 115 ? -2.668 -15.079 -7.414 1.00 65.12 115 ALA A CA 1
ATOM 858 C C . ALA A 1 115 ? -2.313 -15.094 -5.919 1.00 65.12 115 ALA A C 1
ATOM 860 O O . ALA A 1 115 ? -2.910 -15.847 -5.157 1.00 65.12 115 ALA A O 1
ATOM 861 N N . LEU A 1 116 ? -1.383 -14.233 -5.490 1.00 71.12 116 LEU A N 1
ATOM 862 C CA . LEU A 1 116 ? -1.078 -14.032 -4.072 1.00 71.12 116 LEU A CA 1
ATOM 863 C C . LEU A 1 116 ? -2.370 -13.691 -3.320 1.00 71.12 116 LEU A C 1
ATOM 865 O O . LEU A 1 116 ? -2.985 -12.655 -3.589 1.00 71.12 116 LEU A O 1
ATOM 869 N N . THR A 1 117 ? -2.763 -14.529 -2.363 1.00 82.44 117 THR A N 1
ATOM 870 C CA . THR A 1 117 ? -3.933 -14.252 -1.534 1.00 82.44 117 THR A CA 1
ATOM 871 C C . THR A 1 117 ? -3.555 -13.834 -0.120 1.00 82.44 117 THR A C 1
ATOM 873 O O . THR A 1 117 ? -2.513 -14.202 0.430 1.00 82.44 117 THR A O 1
ATOM 876 N N . PHE A 1 118 ? -4.415 -13.010 0.467 1.00 87.31 118 PHE A N 1
ATOM 877 C CA . PHE A 1 118 ? -4.190 -12.408 1.766 1.00 87.31 118 PHE A CA 1
ATOM 878 C C . PHE A 1 118 ? -5.520 -12.113 2.450 1.00 87.31 118 PHE A C 1
ATOM 880 O O . PHE A 1 118 ? -6.525 -11.828 1.794 1.00 87.31 118 PHE A O 1
ATOM 887 N N . ASP A 1 119 ? -5.481 -12.133 3.772 1.00 91.81 119 ASP A N 1
ATOM 888 C CA . ASP A 1 119 ? -6.485 -11.505 4.615 1.00 91.81 119 ASP A CA 1
ATOM 889 C C . ASP A 1 119 ? -5.952 -10.143 5.063 1.00 91.81 119 ASP A C 1
ATOM 891 O O . ASP A 1 119 ? -4.738 -9.915 5.115 1.00 91.81 119 ASP A O 1
ATOM 895 N N . ALA A 1 120 ? -6.842 -9.200 5.356 1.00 93.81 120 ALA A N 1
ATOM 896 C CA . ALA A 1 120 ? -6.425 -7.881 5.795 1.00 93.81 120 ALA A CA 1
ATOM 897 C C . ALA A 1 120 ? -7.394 -7.239 6.785 1.00 93.81 120 ALA A C 1
ATOM 899 O O . ALA A 1 120 ? -8.598 -7.473 6.754 1.00 93.81 120 ALA A O 1
ATOM 900 N N . ILE A 1 121 ? -6.862 -6.372 7.640 1.00 95.19 121 ILE A N 1
ATOM 901 C CA . ILE A 1 121 ? -7.642 -5.508 8.528 1.00 95.19 121 ILE A CA 1
ATOM 902 C C . ILE A 1 121 ? -7.245 -4.068 8.230 1.00 95.19 121 ILE A C 1
ATOM 904 O O . ILE A 1 121 ? -6.083 -3.699 8.392 1.00 95.19 121 ILE A O 1
ATOM 908 N N . LEU A 1 122 ? -8.204 -3.258 7.795 1.00 94.62 122 LEU A N 1
ATOM 909 C CA . LEU A 1 122 ? -8.069 -1.819 7.599 1.00 94.62 122 LEU A CA 1
ATOM 910 C C . LEU A 1 122 ? -8.664 -1.103 8.812 1.00 94.62 122 LEU A C 1
ATOM 912 O O . LEU A 1 122 ? -9.822 -1.310 9.155 1.00 94.62 122 LEU A O 1
ATOM 916 N N . THR A 1 123 ? -7.898 -0.207 9.414 1.00 95.56 123 THR A N 1
ATOM 917 C CA . THR A 1 123 ? -8.319 0.627 10.537 1.00 95.56 123 THR A CA 1
ATOM 918 C C . THR A 1 123 ? -8.144 2.093 10.173 1.00 95.56 123 THR A C 1
ATOM 920 O O . THR A 1 123 ? -7.056 2.522 9.777 1.00 95.56 123 THR A O 1
ATOM 923 N N . GLN A 1 124 ? -9.206 2.878 10.319 1.00 94.56 124 GLN A N 1
ATOM 924 C CA . GLN A 1 124 ? -9.218 4.304 10.022 1.00 94.56 124 GLN A CA 1
ATOM 925 C C . GLN A 1 124 ? -9.614 5.089 11.275 1.00 94.56 124 GLN A C 1
ATOM 927 O O . GLN A 1 124 ? -10.794 5.123 11.633 1.00 94.56 124 GLN A O 1
ATOM 932 N N . PRO A 1 125 ? -8.652 5.715 11.971 1.00 90.12 125 PRO A N 1
ATOM 933 C CA . PRO A 1 125 ? -8.972 6.572 13.101 1.00 90.12 125 PRO A CA 1
ATOM 934 C C . PRO A 1 125 ? -9.702 7.831 12.609 1.00 90.12 125 PRO A C 1
ATOM 936 O O . PRO A 1 125 ? -9.199 8.574 11.763 1.00 90.12 125 PRO A O 1
ATOM 939 N N . GLY A 1 126 ? -10.909 8.057 13.122 1.00 86.06 126 GLY A N 1
ATOM 940 C CA . GLY A 1 126 ? -11.648 9.309 12.992 1.00 86.06 126 GLY A CA 1
ATOM 941 C C . GLY A 1 126 ? -11.547 10.164 14.255 1.00 86.06 126 GLY A C 1
ATOM 942 O O . GLY A 1 126 ? -10.855 9.807 15.202 1.00 86.06 126 GLY A O 1
ATOM 943 N N . ASN A 1 127 ? -12.256 11.296 14.268 1.00 84.25 127 ASN A N 1
ATOM 944 C CA . ASN A 1 127 ? -12.250 12.212 15.413 1.00 84.25 127 ASN A CA 1
ATOM 945 C C . ASN A 1 127 ? -12.898 11.587 16.657 1.00 84.25 127 ASN A C 1
ATOM 947 O O . ASN A 1 127 ? -12.368 11.740 17.751 1.00 84.25 127 ASN A O 1
ATOM 951 N N . ASP A 1 128 ? -14.000 10.855 16.468 1.00 87.38 128 ASP A N 1
ATOM 952 C CA . ASP A 1 128 ? -14.796 10.288 17.567 1.00 87.38 128 ASP A CA 1
ATO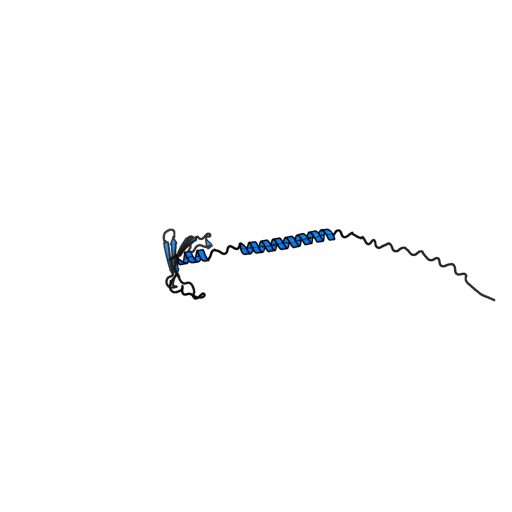M 953 C C . ASP A 1 128 ? -14.873 8.755 17.526 1.00 87.38 128 ASP A C 1
ATOM 955 O O . ASP A 1 128 ? -15.099 8.105 18.545 1.00 87.38 128 ASP A O 1
ATOM 959 N N . VAL A 1 129 ? -14.691 8.160 16.343 1.00 88.94 129 VAL A N 1
ATOM 960 C CA . VAL A 1 129 ? -14.833 6.718 16.109 1.00 88.94 129 VAL A CA 1
ATOM 961 C C . VAL A 1 129 ? -13.706 6.229 15.210 1.00 88.94 129 VAL A C 1
ATOM 963 O O . VAL A 1 129 ? -13.353 6.882 14.225 1.00 88.94 129 VAL A O 1
ATOM 966 N N . THR A 1 130 ? -13.167 5.058 15.540 1.00 92.50 130 THR A N 1
ATOM 967 C CA . THR A 1 130 ? -12.253 4.310 14.676 1.00 92.50 130 THR A CA 1
ATOM 968 C C . THR A 1 130 ? -13.049 3.289 13.880 1.00 92.50 130 THR A C 1
ATOM 970 O O . THR A 1 130 ? -13.648 2.377 14.448 1.00 92.50 130 THR A O 1
ATOM 973 N N . GLU A 1 131 ? -13.037 3.427 12.561 1.00 93.62 131 GLU A N 1
ATOM 974 C CA . GLU A 1 131 ? -13.674 2.472 11.660 1.00 93.62 131 GLU A CA 1
ATOM 975 C C . GLU A 1 131 ? -12.720 1.307 11.393 1.00 93.62 131 GLU A C 1
ATOM 977 O O . GLU A 1 131 ? -11.521 1.513 11.184 1.00 93.62 131 GLU A O 1
ATOM 982 N N . THR A 1 132 ? -13.243 0.080 11.411 1.00 94.31 132 THR A N 1
ATOM 983 C CA . THR A 1 132 ? -12.475 -1.131 11.104 1.00 94.31 132 THR A CA 1
ATOM 984 C C . THR A 1 132 ? -13.193 -1.933 10.030 1.00 94.31 132 THR A C 1
ATOM 986 O O . THR A 1 132 ? -14.364 -2.268 10.191 1.00 94.31 132 THR A O 1
ATOM 989 N N . TYR A 1 133 ? -12.474 -2.262 8.963 1.00 94.12 133 TYR A N 1
ATOM 990 C CA . TYR A 1 133 ? -12.937 -3.084 7.851 1.00 94.12 133 TYR A CA 1
ATOM 991 C C . TYR A 1 133 ? -12.050 -4.323 7.760 1.00 94.12 133 TYR A C 1
ATOM 993 O O . TYR A 1 133 ? -10.839 -4.236 7.973 1.00 94.12 133 TYR A O 1
ATOM 1001 N N . VAL A 1 134 ? -12.635 -5.476 7.455 1.00 95.12 134 VAL A N 1
ATOM 1002 C CA . VAL A 1 134 ? -11.917 -6.754 7.430 1.00 95.12 134 VAL A CA 1
ATOM 1003 C C . VAL A 1 134 ? -12.121 -7.407 6.077 1.00 95.12 134 VAL A C 1
ATOM 1005 O O . VAL A 1 134 ? -13.251 -7.647 5.675 1.00 95.12 134 VAL A O 1
ATOM 1008 N N . LEU A 1 135 ? -11.018 -7.725 5.408 1.00 93.31 135 LEU A N 1
ATOM 1009 C CA . LEU A 1 135 ? -10.986 -8.642 4.284 1.00 93.31 135 LEU A CA 1
ATOM 1010 C C . LEU A 1 135 ? -10.622 -10.023 4.827 1.00 93.31 135 LEU A C 1
ATOM 1012 O O . LEU A 1 135 ? -9.487 -10.239 5.246 1.00 93.31 135 LEU A O 1
ATOM 1016 N N . LEU A 1 136 ? -11.576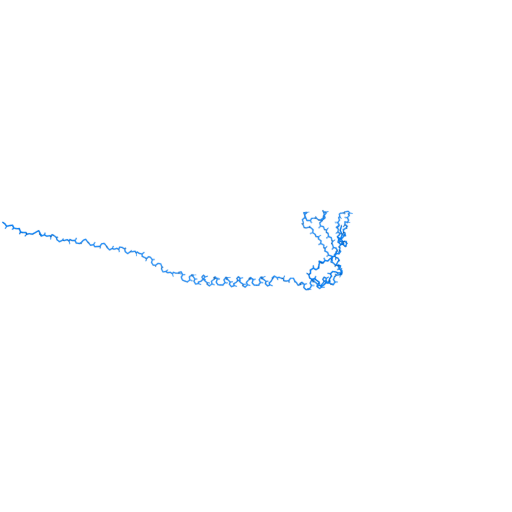 -10.946 4.819 1.00 92.31 136 LEU A N 1
ATOM 1017 C CA . LEU A 1 136 ? -11.362 -12.325 5.247 1.00 92.31 136 LEU A CA 1
ATOM 1018 C C . LEU A 1 136 ? -11.886 -13.270 4.177 1.00 92.31 136 LEU A C 1
ATOM 1020 O O . LEU A 1 136 ? -13.046 -13.178 3.776 1.00 92.31 136 LEU A O 1
ATOM 1024 N N . ASN A 1 137 ? -11.054 -14.203 3.724 1.00 88.88 137 ASN A N 1
ATOM 1025 C CA . ASN A 1 137 ? -11.441 -15.201 2.729 1.00 88.88 137 ASN A CA 1
ATOM 1026 C C . ASN A 1 137 ? -12.081 -14.588 1.473 1.00 88.88 137 ASN A C 1
ATOM 1028 O O . ASN A 1 137 ? -13.129 -15.042 1.009 1.00 88.88 137 ASN A O 1
ATOM 1032 N N . ASN A 1 138 ? -11.448 -13.535 0.944 1.00 86.25 138 ASN A N 1
ATOM 1033 C CA . ASN A 1 138 ? -11.908 -12.786 -0.230 1.00 86.25 138 ASN A CA 1
ATOM 1034 C C . ASN A 1 138 ? -13.280 -12.095 -0.052 1.00 86.25 138 ASN A C 1
ATOM 1036 O O . ASN A 1 138 ? -13.967 -11.834 -1.039 1.00 86.25 138 ASN A O 1
ATOM 1040 N N . ARG A 1 139 ? -13.686 -11.786 1.188 1.00 86.25 139 ARG A N 1
ATOM 1041 C CA . ARG A 1 139 ? -14.921 -11.049 1.513 1.00 86.25 139 ARG A CA 1
ATOM 1042 C C . ARG A 1 139 ? -14.597 -9.820 2.356 1.00 86.25 139 ARG A C 1
ATOM 1044 O O . ARG A 1 139 ? -13.863 -9.957 3.331 1.00 86.25 139 ARG A O 1
ATOM 1051 N N . ALA A 1 140 ? -15.136 -8.668 1.960 1.00 82.88 140 ALA A N 1
ATOM 1052 C CA . ALA A 1 140 ? -14.980 -7.367 2.613 1.00 82.88 140 ALA A CA 1
ATOM 1053 C C . ALA A 1 140 ? -16.346 -6.761 2.949 1.00 82.88 140 ALA A C 1
ATOM 1055 O O . ALA A 1 140 ? -17.314 -7.096 2.224 1.00 82.88 140 ALA A O 1
#

pLDDT: mean 73.77, std 17.34, range [39.66, 95.75]

Secondary structure (DSSP, 8-state):
-------PPP--PPP--------------THHHHHHHHHHHHHHHHHHHHHHHHHHHH-S----HHHHHHHHHH-S-EEEEEE-SSGGG-BTTBSEEEEEEEE-GGG-SS-TTSPP-EEEEEEEE-SS-EEEEEEBTTB-

Radius of gyration: 45.78 Å; chains: 1; bounding box: 53×72×143 Å

Foldseek 3Di:
DDDDDDDDDDDDDDDDDPDDDPPPVPPPPPPPVVVVVVVVVVVVVVVVVVVVVVVVVVPPPPPPVVVVVVVVVPDQKDKDKAAAPDQVRADVSARIKIKIWGWDPPQPPDDPPGDTDIKMWIWTDDPPDIDIDIQDPNRD

Organism: Aphanomyces astaci (NCBI:txid112090)